Protein AF-A0AAV8XJE8-F1 (afdb_monomer_lite)

Foldseek 3Di:
DDPVVPDDPDAADPVCCVVPVPDDHNNVVVVLLVLLLVLPAFAPPDCSPPPVNLVSVVVVLVVCVVPDDPFKDKDWDKDFDWDWDWDPPPPTDIDTDGRGIDIEMAIDGPDDDPDDDFKAWDSHDDPRDSCSPHIDDGHDHDDD

Radius of gyration: 18.09 Å; chains: 1; bounding box: 42×30×50 Å

InterPro domains:
  IPR045175 Peptidase M28 family [PTHR12147] (21-131)

Structure (mmCIF, N/CA/C/O backbone):
data_AF-A0AAV8XJE8-F1
#
_entry.id   AF-A0AAV8XJE8-F1
#
loop_
_atom_site.group_PDB
_atom_site.id
_atom_site.type_symbol
_atom_site.label_atom_id
_atom_site.label_alt_id
_atom_site.label_comp_id
_atom_site.label_asym_id
_atom_site.label_entity_id
_atom_site.label_seq_id
_atom_site.pdbx_PDB_ins_code
_atom_site.Cartn_x
_atom_site.Cartn_y
_atom_site.Cartn_z
_atom_site.occupancy
_atom_site.B_iso_or_equiv
_atom_site.auth_seq_id
_atom_site.auth_comp_id
_atom_site.auth_asym_id
_atom_site.auth_atom_id
_atom_site.pdbx_PDB_model_num
ATOM 1 N N . MET A 1 1 ? 17.706 21.454 15.032 1.00 44.25 1 MET A N 1
ATOM 2 C CA . MET A 1 1 ? 17.412 20.012 15.179 1.00 44.25 1 MET A CA 1
ATOM 3 C C . MET A 1 1 ? 16.245 19.931 16.126 1.00 44.25 1 MET A C 1
ATOM 5 O O . MET A 1 1 ? 16.400 20.161 17.323 1.00 44.25 1 MET A O 1
ATOM 9 N N . ASP A 1 2 ? 15.072 19.831 15.523 1.00 50.31 2 ASP A N 1
ATOM 10 C CA . ASP A 1 2 ? 13.855 20.443 16.032 1.00 50.31 2 ASP A CA 1
ATOM 11 C C . ASP A 1 2 ? 13.144 19.536 17.033 1.00 50.31 2 ASP A C 1
ATOM 13 O O . ASP A 1 2 ? 13.155 18.312 16.925 1.00 50.31 2 ASP A O 1
ATOM 17 N N . PHE A 1 3 ? 12.508 20.162 18.024 1.00 50.97 3 PHE A N 1
ATOM 18 C CA . PHE A 1 3 ? 11.799 19.534 19.147 1.00 50.97 3 PHE A CA 1
ATOM 19 C C . PHE A 1 3 ? 10.779 18.444 18.746 1.00 50.97 3 PHE A C 1
ATOM 21 O O . PHE A 1 3 ? 10.413 17.623 19.584 1.00 50.97 3 PHE A O 1
ATOM 28 N N . ILE A 1 4 ? 10.344 18.411 17.482 1.00 56.62 4 ILE A N 1
ATOM 29 C CA . ILE A 1 4 ? 9.357 17.466 16.944 1.00 56.62 4 ILE A CA 1
ATOM 30 C C . ILE A 1 4 ? 9.936 16.052 16.755 1.00 56.62 4 ILE A C 1
ATOM 32 O O . ILE A 1 4 ? 9.219 15.076 16.960 1.00 56.62 4 ILE A O 1
ATOM 36 N N . GLU A 1 5 ? 11.234 15.896 16.460 1.00 53.44 5 GLU A N 1
ATOM 37 C CA . GLU A 1 5 ? 11.831 14.566 16.216 1.00 53.44 5 GLU A CA 1
ATOM 38 C C . GLU A 1 5 ? 11.875 13.665 17.466 1.00 53.44 5 GLU A C 1
ATOM 40 O O . GLU A 1 5 ? 12.069 12.456 17.352 1.00 53.44 5 GLU A O 1
ATOM 45 N N . LYS A 1 6 ? 11.685 14.218 18.672 1.00 56.44 6 LYS A N 1
ATOM 46 C CA . LYS A 1 6 ? 11.867 13.481 19.936 1.00 56.44 6 LYS A CA 1
ATOM 47 C C . LYS A 1 6 ? 10.588 12.918 20.563 1.00 56.44 6 LYS A C 1
ATOM 49 O O . LYS A 1 6 ? 10.678 12.311 21.627 1.00 56.44 6 LYS A O 1
ATOM 54 N N . GLN A 1 7 ? 9.417 13.079 19.944 1.00 70.31 7 GLN A N 1
ATOM 55 C CA . GLN A 1 7 ? 8.158 12.527 20.466 1.00 70.31 7 GLN A CA 1
ATOM 56 C C . GLN A 1 7 ? 7.416 11.709 19.409 1.00 70.31 7 GLN A C 1
ATOM 58 O O . GLN A 1 7 ? 6.347 12.084 18.932 1.00 70.31 7 GLN A O 1
ATOM 63 N N . LEU A 1 8 ? 7.981 10.554 19.056 1.00 72.75 8 LEU A N 1
ATOM 64 C CA . LEU A 1 8 ? 7.220 9.543 18.331 1.00 72.75 8 LEU A CA 1
ATOM 65 C C . LEU A 1 8 ? 6.191 8.893 19.272 1.00 72.75 8 LEU A C 1
ATOM 67 O O . LEU A 1 8 ? 6.493 8.669 20.449 1.00 72.75 8 LEU A O 1
ATOM 71 N N . PRO A 1 9 ? 4.987 8.559 18.777 1.00 76.44 9 PRO A N 1
ATOM 72 C CA . PRO A 1 9 ? 4.042 7.748 19.529 1.00 76.44 9 PRO A CA 1
ATOM 73 C C . PRO A 1 9 ? 4.683 6.425 19.964 1.00 76.44 9 PRO A C 1
ATOM 75 O O . PRO A 1 9 ? 5.512 5.861 19.248 1.00 76.44 9 PRO A O 1
ATOM 78 N N . ALA A 1 10 ? 4.268 5.900 21.118 1.00 84.94 10 ALA A N 1
ATOM 79 C CA . ALA A 1 10 ? 4.673 4.564 21.542 1.00 84.94 10 ALA A CA 1
ATOM 80 C C . ALA A 1 10 ? 4.285 3.526 20.473 1.00 84.94 10 ALA A C 1
ATOM 82 O O . ALA A 1 10 ? 3.136 3.487 20.026 1.00 84.94 10 ALA A O 1
ATOM 83 N N . GLY A 1 11 ? 5.249 2.702 20.060 1.00 85.81 11 GLY A N 1
ATOM 84 C CA . GLY A 1 11 ? 5.022 1.622 19.106 1.00 85.81 11 GLY A CA 1
ATOM 85 C C . 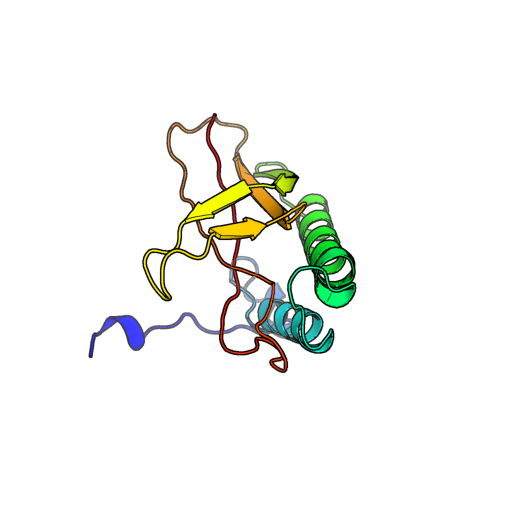GLY A 1 11 ? 4.500 0.377 19.811 1.00 85.81 11 GLY A C 1
ATOM 86 O O . GLY A 1 11 ? 5.298 -0.401 20.327 1.00 85.81 11 GLY A O 1
ATOM 87 N N . PHE A 1 12 ? 3.180 0.197 19.829 1.00 90.25 12 PHE A N 1
ATOM 88 C CA . PHE A 1 12 ? 2.539 -0.973 20.435 1.00 90.25 12 PHE A CA 1
ATOM 89 C C . PHE A 1 12 ? 2.684 -2.230 19.571 1.00 90.25 12 PHE A C 1
ATOM 91 O O . PHE A 1 12 ? 2.737 -2.157 18.334 1.00 90.25 12 PHE A O 1
ATOM 98 N N . LYS A 1 13 ? 2.714 -3.385 20.235 1.00 93.25 13 LYS A N 1
ATOM 99 C CA . LYS A 1 13 ? 2.717 -4.718 19.620 1.00 93.25 13 LYS A CA 1
ATOM 100 C C . LYS A 1 13 ? 1.311 -5.298 19.482 1.00 93.25 13 LYS A C 1
ATOM 102 O O . LYS A 1 13 ? 0.371 -4.824 20.115 1.00 93.25 13 LYS A O 1
ATOM 107 N N . LEU A 1 14 ? 1.171 -6.355 18.682 1.00 91.25 14 LEU A N 1
ATOM 108 C CA . LEU A 1 14 ? -0.105 -7.058 18.483 1.00 91.25 14 LEU A CA 1
ATOM 109 C C . LEU A 1 14 ? -0.665 -7.625 19.796 1.00 91.25 14 LEU A C 1
ATOM 111 O O . LEU A 1 14 ? -1.865 -7.556 20.035 1.00 91.25 14 LEU A O 1
ATOM 115 N N . GLU A 1 15 ? 0.202 -8.121 20.681 1.00 95.12 15 GLU A N 1
ATOM 116 C CA . GLU A 1 15 ? -0.190 -8.628 22.006 1.00 95.12 15 GLU A CA 1
ATOM 117 C C . GLU A 1 15 ? -0.824 -7.555 22.913 1.00 95.12 15 GLU A C 1
ATOM 119 O O . GLU A 1 15 ? -1.525 -7.878 23.870 1.00 95.12 15 GLU A O 1
ATOM 124 N N . GLU A 1 16 ? -0.607 -6.275 22.606 1.00 92.31 16 GLU A N 1
ATOM 125 C CA . GLU A 1 16 ? -1.106 -5.139 23.380 1.00 92.31 16 GLU A CA 1
ATOM 126 C C . GLU A 1 16 ? -2.400 -4.543 22.802 1.00 92.31 16 GLU A C 1
ATOM 128 O O . GLU A 1 16 ? -2.971 -3.628 23.396 1.00 92.31 16 GLU A O 1
ATOM 133 N N . GLU A 1 17 ? -2.897 -5.060 21.674 1.00 89.81 17 GLU A N 1
ATOM 134 C CA . GLU A 1 17 ? -4.062 -4.515 20.967 1.00 89.81 17 GLU A CA 1
ATOM 135 C C . GLU A 1 17 ? -5.320 -4.514 21.843 1.00 89.81 17 GLU A C 1
ATOM 137 O O . GLU A 1 17 ? -6.014 -3.505 21.930 1.00 89.81 17 GLU A O 1
ATOM 142 N N . THR A 1 18 ? -5.576 -5.590 22.592 1.00 92.19 18 THR A N 1
ATOM 143 C CA . THR A 1 18 ? -6.739 -5.661 23.497 1.00 92.19 18 THR A CA 1
ATOM 144 C C . THR A 1 18 ? -6.648 -4.673 24.656 1.00 92.19 18 THR A C 1
ATOM 146 O O . THR A 1 18 ? -7.668 -4.276 25.215 1.00 92.19 18 THR A O 1
ATOM 149 N N . LYS A 1 19 ? -5.429 -4.282 25.042 1.00 93.06 19 LYS A N 1
ATOM 150 C CA . LYS A 1 19 ? -5.181 -3.301 26.103 1.00 93.06 19 LYS A CA 1
ATOM 151 C C . LYS A 1 19 ? -5.318 -1.866 25.585 1.00 93.06 19 LYS A C 1
ATOM 153 O O . LYS A 1 19 ? -5.649 -0.972 26.363 1.00 93.06 19 LYS A O 1
ATOM 158 N N . TYR A 1 20 ? -5.083 -1.651 24.291 1.00 87.75 20 TYR A N 1
ATOM 159 C CA . TYR A 1 20 ? -5.094 -0.344 23.638 1.00 87.75 20 TYR A CA 1
ATOM 160 C C . TYR A 1 20 ? -5.842 -0.383 22.286 1.00 87.75 20 TYR A C 1
ATOM 162 O O . TYR A 1 20 ? -5.228 -0.131 21.248 1.00 87.75 20 TYR A O 1
ATOM 170 N N . PRO A 1 21 ? -7.163 -0.651 22.281 1.00 82.38 21 PRO A N 1
ATOM 171 C CA . PRO A 1 21 ? -7.919 -0.962 21.059 1.00 82.38 21 PRO A CA 1
ATOM 172 C C . PRO A 1 21 ? -7.984 0.185 20.038 1.00 82.38 21 PRO A C 1
ATOM 174 O O . PRO A 1 21 ? -8.106 -0.066 18.844 1.00 82.38 21 PRO A O 1
ATOM 177 N N . ASP A 1 22 ? -7.847 1.436 20.487 1.00 84.88 22 ASP A N 1
ATOM 178 C CA . ASP A 1 22 ? -7.915 2.632 19.630 1.00 84.88 22 ASP A CA 1
ATOM 179 C C . ASP A 1 22 ? -6.529 3.205 19.281 1.00 84.88 22 ASP A C 1
ATOM 181 O O . ASP A 1 22 ? -6.398 4.362 18.870 1.00 84.88 22 ASP A O 1
ATOM 185 N N . ARG A 1 23 ? -5.454 2.442 19.511 1.00 86.69 23 ARG A N 1
ATOM 186 C CA . ARG A 1 23 ? -4.078 2.896 19.272 1.00 86.69 23 ARG A CA 1
ATOM 187 C C . ARG A 1 23 ? -3.476 2.220 18.050 1.00 86.69 23 ARG A C 1
ATOM 189 O O . ARG A 1 23 ? -3.770 1.080 17.715 1.00 86.69 23 ARG A O 1
ATOM 196 N N . PHE A 1 24 ? -2.580 2.950 17.393 1.00 85.44 24 PHE A N 1
ATOM 197 C CA . PHE A 1 24 ? -1.791 2.421 16.289 1.00 85.44 24 PHE A CA 1
ATOM 198 C C . PHE A 1 24 ? -0.888 1.270 16.757 1.00 85.44 24 PHE A C 1
ATOM 200 O O . PHE A 1 24 ? -0.110 1.433 17.699 1.00 85.44 24 PHE A O 1
ATOM 207 N N . ILE A 1 25 ? -0.958 0.136 16.057 1.00 89.44 25 ILE A N 1
ATOM 208 C CA . ILE A 1 25 ? -0.130 -1.046 16.314 1.00 89.44 25 ILE A CA 1
ATOM 209 C C . ILE A 1 25 ? 1.059 -1.055 15.346 1.00 89.44 25 ILE A C 1
ATOM 211 O O . ILE A 1 25 ? 0.927 -1.404 14.169 1.00 89.44 25 ILE A O 1
ATOM 215 N N . ALA A 1 26 ? 2.238 -0.685 15.847 1.00 89.25 26 ALA A N 1
ATOM 216 C CA . ALA A 1 26 ? 3.454 -0.548 15.045 1.00 89.25 26 ALA A CA 1
ATOM 217 C C . ALA A 1 26 ? 3.937 -1.883 14.464 1.00 89.25 26 ALA A C 1
ATOM 219 O O . ALA A 1 26 ? 4.432 -1.923 13.338 1.00 89.25 26 ALA A O 1
ATOM 220 N N . GLU A 1 27 ? 3.749 -2.985 15.194 1.00 88.62 27 GLU A N 1
ATOM 221 C CA . GLU A 1 27 ? 4.109 -4.324 14.716 1.00 88.62 27 GLU A CA 1
ATOM 222 C C . GLU A 1 27 ? 3.335 -4.719 13.448 1.00 88.62 27 GLU A C 1
ATOM 224 O O . GLU A 1 27 ? 3.915 -5.295 12.527 1.00 88.62 27 GLU A O 1
ATOM 229 N N . ARG A 1 28 ? 2.050 -4.350 13.344 1.00 90.06 28 ARG A N 1
ATOM 230 C CA . ARG A 1 28 ? 1.232 -4.625 12.153 1.00 90.06 28 ARG A CA 1
ATOM 231 C C . ARG A 1 28 ? 1.790 -3.902 10.929 1.00 90.06 28 ARG A C 1
ATOM 233 O O . ARG A 1 28 ? 2.042 -4.532 9.904 1.00 90.06 28 ARG A O 1
ATOM 240 N N . ALA A 1 29 ? 2.060 -2.603 11.065 1.00 89.25 29 ALA A N 1
ATOM 241 C CA . ALA A 1 29 ? 2.659 -1.802 10.000 1.00 89.25 29 ALA A CA 1
ATOM 242 C C . ALA A 1 29 ? 4.048 -2.326 9.595 1.00 89.25 29 ALA A C 1
ATOM 244 O O . ALA A 1 29 ? 4.356 -2.433 8.407 1.00 89.25 29 ALA A O 1
ATOM 245 N N . TYR A 1 30 ? 4.869 -2.718 10.573 1.00 88.88 30 TYR A N 1
ATOM 246 C CA . TYR A 1 30 ? 6.172 -3.325 10.318 1.00 88.88 30 TYR A CA 1
ATOM 247 C C . TYR A 1 30 ? 6.060 -4.648 9.550 1.00 88.88 30 TYR A C 1
ATOM 249 O O . TYR A 1 30 ? 6.830 -4.879 8.620 1.00 88.88 30 TYR A O 1
ATOM 257 N N . ASN A 1 31 ? 5.095 -5.506 9.892 1.00 90.00 31 ASN A N 1
ATOM 258 C CA . ASN A 1 31 ? 4.883 -6.779 9.205 1.00 90.00 31 ASN A CA 1
ATOM 259 C C . ASN A 1 31 ? 4.457 -6.584 7.743 1.00 90.00 31 ASN A C 1
ATOM 261 O O . ASN A 1 31 ? 4.977 -7.279 6.869 1.00 90.00 31 ASN A O 1
ATOM 265 N N . ILE A 1 32 ? 3.600 -5.600 7.453 1.00 90.50 32 ILE A N 1
ATOM 266 C CA . ILE A 1 32 ? 3.229 -5.235 6.075 1.00 90.50 32 ILE A CA 1
ATOM 267 C C . ILE A 1 32 ? 4.468 -4.767 5.299 1.00 90.50 32 ILE A C 1
ATOM 269 O O . ILE A 1 32 ? 4.759 -5.287 4.220 1.00 90.50 32 ILE A O 1
ATOM 273 N N . LEU A 1 33 ? 5.265 -3.858 5.875 1.00 89.75 33 LEU A N 1
ATOM 274 C CA . LEU A 1 33 ? 6.515 -3.387 5.268 1.00 89.75 33 LEU A CA 1
ATOM 275 C C . LEU A 1 33 ? 7.510 -4.536 5.034 1.00 89.75 33 LEU A C 1
ATOM 277 O O . LEU A 1 33 ? 8.165 -4.618 3.990 1.00 89.75 33 LEU A O 1
ATOM 281 N N . LYS A 1 34 ? 7.630 -5.451 5.996 1.00 90.06 34 LYS A N 1
ATOM 282 C CA . LYS A 1 34 ? 8.476 -6.640 5.884 1.00 90.06 34 LYS A CA 1
ATOM 283 C C . LYS A 1 34 ? 8.016 -7.536 4.736 1.00 90.06 34 LYS A C 1
ATOM 285 O O . LYS A 1 34 ? 8.863 -8.000 3.978 1.00 90.06 34 LYS A O 1
ATOM 290 N N . ASN A 1 35 ? 6.711 -7.748 4.572 1.00 91.88 35 ASN A N 1
ATOM 291 C CA . ASN A 1 35 ? 6.162 -8.547 3.477 1.00 91.88 35 ASN A CA 1
ATOM 292 C C . ASN A 1 35 ? 6.395 -7.880 2.117 1.00 91.88 35 ASN A C 1
ATOM 294 O O . ASN A 1 35 ? 6.891 -8.536 1.204 1.00 91.88 35 ASN A O 1
ATOM 298 N N . LEU A 1 36 ? 6.145 -6.572 2.009 1.00 90.62 36 LEU A N 1
ATOM 299 C CA . LEU A 1 36 ? 6.392 -5.810 0.784 1.00 90.62 36 LEU A CA 1
ATOM 300 C C . LEU A 1 36 ? 7.874 -5.852 0.385 1.00 90.62 36 LEU A C 1
ATOM 302 O O . LEU A 1 36 ? 8.215 -6.144 -0.757 1.00 90.62 36 LEU A O 1
ATOM 306 N N . THR A 1 37 ? 8.783 -5.627 1.336 1.00 89.06 37 THR A N 1
ATOM 307 C CA . THR A 1 37 ? 10.231 -5.631 1.061 1.00 89.06 37 THR A CA 1
ATOM 308 C C . THR A 1 37 ? 10.798 -7.029 0.813 1.00 89.06 37 THR A C 1
ATOM 310 O O . THR A 1 37 ? 11.835 -7.153 0.160 1.00 89.06 37 THR A O 1
ATOM 313 N N . LYS A 1 38 ? 10.126 -8.089 1.283 1.00 93.38 38 LYS A N 1
ATOM 314 C CA . LYS A 1 38 ? 10.483 -9.488 0.997 1.00 93.38 38 LYS A CA 1
ATOM 315 C C . LYS A 1 38 ? 10.258 -9.868 -0.472 1.00 93.38 38 LYS A C 1
ATOM 317 O O . LYS A 1 38 ? 10.894 -10.811 -0.930 1.00 93.38 38 LYS A O 1
ATOM 322 N N . ILE A 1 39 ? 9.430 -9.123 -1.211 1.00 93.88 39 ILE A N 1
ATOM 323 C CA . ILE A 1 39 ? 9.250 -9.299 -2.664 1.00 93.88 39 ILE A CA 1
ATOM 324 C C . ILE A 1 39 ? 10.583 -9.118 -3.421 1.00 93.88 39 ILE A C 1
ATOM 326 O O . ILE A 1 39 ? 10.780 -9.727 -4.470 1.00 93.88 39 ILE A O 1
ATOM 330 N N . GLY A 1 40 ? 11.520 -8.335 -2.872 1.00 89.75 40 GLY A N 1
ATOM 331 C CA . GLY A 1 40 ? 12.773 -7.966 -3.535 1.00 89.75 40 GLY A CA 1
ATOM 332 C C . GLY A 1 40 ? 12.654 -6.634 -4.281 1.00 89.75 40 GLY A C 1
ATOM 333 O O . GLY A 1 40 ? 11.751 -5.851 -3.966 1.00 89.75 40 GLY A O 1
ATOM 334 N N . PRO A 1 41 ? 13.570 -6.336 -5.221 1.00 91.56 41 PRO A N 1
ATOM 335 C CA . PRO A 1 41 ? 13.463 -5.162 -6.081 1.00 91.56 41 PRO A CA 1
ATOM 336 C C . PRO A 1 41 ? 12.130 -5.144 -6.844 1.00 91.56 41 PRO A C 1
ATOM 338 O O . PRO A 1 41 ? 11.731 -6.141 -7.442 1.00 91.56 41 PRO A O 1
ATOM 341 N N . ARG A 1 42 ? 11.443 -4.002 -6.798 1.00 92.06 42 ARG A N 1
ATOM 342 C CA . ARG A 1 42 ? 10.148 -3.718 -7.429 1.00 92.06 42 ARG A CA 1
ATOM 343 C C . ARG A 1 42 ? 10.320 -2.577 -8.425 1.00 92.06 42 ARG A C 1
ATOM 345 O O . ARG A 1 42 ? 9.680 -1.540 -8.310 1.00 92.06 42 ARG A O 1
ATOM 352 N N . THR A 1 43 ? 11.242 -2.726 -9.367 1.00 89.56 43 THR A N 1
ATOM 353 C CA . THR A 1 43 ? 11.427 -1.724 -10.423 1.00 89.56 43 THR A CA 1
ATOM 354 C C . THR A 1 43 ? 10.165 -1.631 -11.275 1.00 89.56 43 THR A C 1
ATOM 356 O O . THR A 1 43 ? 9.532 -2.657 -11.539 1.00 89.56 43 THR A O 1
ATOM 359 N N . ALA A 1 44 ? 9.782 -0.422 -11.686 1.00 88.31 44 ALA A N 1
ATOM 360 C CA . ALA A 1 44 ? 8.626 -0.211 -12.554 1.00 88.31 44 ALA A CA 1
ATOM 361 C C . ALA A 1 44 ? 8.677 -1.135 -13.789 1.00 88.31 44 ALA A C 1
ATOM 363 O O . ALA A 1 44 ? 9.743 -1.345 -14.373 1.00 88.31 44 ALA A O 1
ATOM 364 N N . GLY A 1 45 ? 7.540 -1.736 -14.144 1.00 88.12 45 GLY A N 1
ATOM 365 C CA . GLY A 1 45 ? 7.423 -2.725 -15.221 1.00 88.12 45 GLY A CA 1
ATOM 366 C C . GLY A 1 45 ? 7.821 -4.161 -14.846 1.00 88.12 45 GLY A C 1
ATOM 367 O O . GLY A 1 45 ? 7.595 -5.081 -15.630 1.00 88.12 45 GLY A O 1
ATOM 368 N N . SER A 1 46 ? 8.388 -4.399 -13.659 1.00 92.06 46 SER A N 1
ATOM 369 C CA . SER A 1 46 ? 8.680 -5.760 -13.183 1.00 92.06 46 SER A CA 1
ATOM 370 C C . SER A 1 46 ? 7.426 -6.469 -12.665 1.00 92.06 46 SER A C 1
ATOM 372 O O . SER A 1 46 ? 6.523 -5.843 -12.114 1.00 92.06 46 SER A O 1
ATOM 374 N N . TYR A 1 47 ? 7.401 -7.803 -12.733 1.00 95.31 47 TYR A N 1
ATOM 375 C CA . TYR A 1 47 ? 6.325 -8.609 -12.135 1.00 95.31 47 TYR A CA 1
ATOM 376 C C . TYR A 1 47 ? 6.182 -8.368 -10.619 1.00 95.31 47 TYR A C 1
ATOM 378 O O . TYR A 1 47 ? 5.080 -8.349 -10.069 1.00 95.31 47 TYR A O 1
ATOM 386 N N . GLN A 1 48 ? 7.309 -8.142 -9.940 1.00 95.19 48 GLN A N 1
ATOM 387 C CA . GLN A 1 48 ? 7.374 -7.789 -8.527 1.00 95.19 48 GLN A CA 1
ATOM 388 C C . GLN A 1 48 ? 6.607 -6.499 -8.223 1.00 95.19 48 GLN A C 1
ATOM 390 O O . GLN A 1 48 ? 5.915 -6.441 -7.208 1.00 95.19 48 GLN A O 1
ATOM 395 N N . ASN A 1 49 ? 6.720 -5.489 -9.089 1.00 93.25 49 ASN A N 1
ATOM 396 C CA . ASN A 1 49 ? 6.026 -4.217 -8.930 1.00 93.25 49 ASN A CA 1
ATOM 397 C C . ASN A 1 49 ? 4.565 -4.298 -9.388 1.00 93.25 49 ASN A C 1
ATOM 399 O O . ASN A 1 49 ? 3.663 -4.081 -8.586 1.00 93.25 49 ASN A O 1
ATOM 403 N N . GLU A 1 50 ? 4.338 -4.666 -10.650 1.00 93.44 50 GLU A N 1
ATOM 404 C CA . GLU A 1 50 ? 3.024 -4.566 -11.303 1.00 93.44 50 GLU A CA 1
ATOM 405 C C . GLU A 1 50 ? 2.023 -5.622 -10.813 1.00 93.44 50 GLU A C 1
ATOM 407 O O . GLU A 1 50 ? 0.815 -5.459 -10.937 1.00 93.44 50 GLU A O 1
ATOM 412 N N . VAL A 1 51 ? 2.493 -6.738 -10.252 1.00 95.75 51 VAL A N 1
ATOM 413 C CA . VAL A 1 51 ? 1.595 -7.821 -9.825 1.00 95.75 51 VAL A CA 1
ATOM 414 C C . VAL A 1 51 ? 1.706 -8.067 -8.334 1.00 95.75 51 VAL A C 1
ATOM 416 O O . VAL A 1 51 ? 0.721 -7.931 -7.612 1.00 95.75 51 VAL A O 1
ATOM 419 N N . LEU A 1 52 ? 2.893 -8.429 -7.845 1.00 97.00 52 LEU A N 1
ATOM 420 C CA . LEU A 1 52 ? 3.026 -8.879 -6.457 1.00 97.00 52 LEU A CA 1
ATOM 421 C C . LEU A 1 52 ? 2.792 -7.747 -5.452 1.00 97.00 52 LEU A C 1
ATOM 423 O O . LEU A 1 52 ? 2.075 -7.945 -4.472 1.00 97.00 52 LEU A O 1
ATOM 427 N N . ALA A 1 53 ? 3.373 -6.571 -5.686 1.00 95.44 53 ALA A N 1
ATOM 428 C CA . ALA A 1 53 ? 3.223 -5.437 -4.782 1.00 95.44 53 ALA A CA 1
ATOM 429 C C . ALA A 1 53 ? 1.806 -4.856 -4.818 1.00 95.44 53 ALA A C 1
ATOM 431 O O . ALA A 1 53 ? 1.219 -4.631 -3.760 1.00 95.44 53 ALA A O 1
ATOM 432 N N . VAL A 1 54 ? 1.235 -4.679 -6.016 1.00 95.69 54 VAL A N 1
ATOM 433 C CA . VAL A 1 54 ? -0.144 -4.194 -6.185 1.00 95.69 54 VAL A CA 1
ATOM 434 C C . VAL A 1 54 ? -1.143 -5.138 -5.515 1.00 95.69 54 VAL A C 1
ATOM 436 O O . VAL A 1 54 ? -1.996 -4.667 -4.766 1.00 95.69 54 VAL A O 1
ATOM 439 N N . ASN A 1 55 ? -1.011 -6.456 -5.707 1.00 97.25 55 ASN A N 1
ATOM 440 C CA . ASN A 1 55 ? -1.896 -7.429 -5.061 1.00 97.25 55 ASN A CA 1
ATOM 441 C C . ASN A 1 55 ? -1.739 -7.425 -3.539 1.00 97.25 55 ASN A C 1
ATOM 443 O O . ASN A 1 55 ? -2.742 -7.396 -2.840 1.00 97.25 55 ASN A O 1
ATOM 447 N N . LEU A 1 56 ? -0.509 -7.367 -3.012 1.00 95.88 56 LEU A N 1
ATOM 448 C CA . LEU A 1 56 ? -0.288 -7.286 -1.564 1.00 95.88 56 LEU A CA 1
ATOM 449 C C . LEU A 1 56 ? -0.990 -6.066 -0.954 1.00 95.88 56 LEU A C 1
ATOM 451 O O . LEU A 1 56 ? -1.640 -6.186 0.082 1.00 95.88 56 LEU A O 1
ATOM 455 N N . LEU A 1 57 ? -0.863 -4.895 -1.588 1.00 95.75 57 LEU A N 1
ATOM 456 C CA . LEU A 1 57 ? -1.519 -3.672 -1.123 1.00 95.75 57 LEU A CA 1
ATOM 457 C C . LEU A 1 57 ? -3.041 -3.784 -1.228 1.00 95.75 57 LEU A C 1
ATOM 459 O O . LEU A 1 57 ? -3.741 -3.461 -0.270 1.00 95.75 57 LEU A O 1
ATOM 463 N N . LYS A 1 58 ? -3.545 -4.264 -2.368 1.00 96.38 58 LYS A N 1
ATOM 464 C CA . LYS A 1 58 ? -4.973 -4.486 -2.598 1.00 96.38 58 LYS A CA 1
ATOM 465 C C . LYS A 1 58 ? -5.570 -5.404 -1.533 1.00 96.38 58 LYS A C 1
ATOM 467 O O . LYS A 1 58 ? -6.552 -5.018 -0.910 1.00 96.38 58 LYS A O 1
ATOM 472 N N . ASP A 1 59 ? -4.957 -6.557 -1.286 1.00 96.56 59 ASP A N 1
ATOM 473 C CA . ASP A 1 59 ? -5.447 -7.551 -0.328 1.00 96.56 59 ASP A CA 1
ATOM 474 C C . ASP A 1 59 ? -5.482 -6.981 1.101 1.00 96.56 59 ASP A C 1
ATOM 476 O O . ASP A 1 59 ? -6.457 -7.173 1.833 1.00 96.56 59 ASP A O 1
ATOM 480 N N . GLU A 1 60 ? -4.452 -6.224 1.499 1.00 94.88 60 GLU A N 1
ATOM 481 C CA . GLU A 1 60 ? -4.411 -5.566 2.810 1.00 94.88 60 GLU A CA 1
ATOM 482 C C . GLU A 1 60 ? -5.521 -4.510 2.944 1.00 94.88 60 GLU A C 1
ATOM 484 O O . GLU A 1 60 ? -6.215 -4.454 3.961 1.00 94.88 60 GLU A O 1
ATOM 489 N N . ILE A 1 61 ? -5.743 -3.700 1.904 1.00 95.56 61 ILE A N 1
ATOM 490 C CA . ILE A 1 61 ? -6.787 -2.665 1.894 1.00 95.56 61 ILE A CA 1
ATOM 491 C C . ILE A 1 61 ? -8.184 -3.293 1.878 1.00 95.56 61 ILE A C 1
ATOM 493 O O . ILE A 1 61 ? -9.061 -2.846 2.615 1.00 95.56 61 ILE A O 1
ATOM 497 N N . GLU A 1 62 ? -8.409 -4.348 1.098 1.00 96.69 62 GLU A N 1
ATOM 498 C CA . GLU A 1 62 ? -9.677 -5.084 1.083 1.00 96.69 62 GLU A CA 1
ATOM 499 C C . GLU A 1 62 ? -9.974 -5.713 2.450 1.00 96.69 62 GLU A C 1
ATOM 501 O O . GLU A 1 62 ? -11.113 -5.664 2.926 1.00 96.69 62 GLU A O 1
ATOM 506 N N . ASN A 1 63 ? -8.952 -6.231 3.137 1.00 95.12 63 ASN A N 1
ATOM 507 C CA . ASN A 1 63 ? -9.096 -6.709 4.507 1.00 95.12 63 ASN A CA 1
ATOM 508 C C . ASN A 1 63 ? -9.445 -5.566 5.479 1.00 95.12 63 ASN A C 1
ATOM 510 O O . ASN A 1 63 ? -10.303 -5.740 6.347 1.00 95.12 63 ASN A O 1
ATOM 514 N N . ILE A 1 64 ? -8.849 -4.380 5.322 1.00 93.62 64 ILE A N 1
ATOM 515 C CA . ILE A 1 64 ? -9.224 -3.187 6.099 1.00 93.62 64 ILE A CA 1
ATOM 516 C C . ILE A 1 64 ? -10.689 -2.814 5.839 1.00 93.62 64 ILE A C 1
ATOM 518 O O . ILE A 1 64 ? -11.438 -2.623 6.795 1.00 93.62 64 ILE A O 1
ATOM 522 N N . ILE A 1 65 ? -11.121 -2.766 4.575 1.00 95.25 65 ILE A N 1
ATOM 523 C CA . ILE A 1 65 ? -12.508 -2.458 4.188 1.00 95.25 65 ILE A CA 1
ATOM 524 C C . ILE A 1 65 ? -13.477 -3.452 4.839 1.00 95.25 65 ILE A C 1
ATOM 526 O O . ILE A 1 65 ? -14.481 -3.046 5.423 1.00 95.25 65 ILE A O 1
ATOM 530 N N . LYS A 1 66 ? -13.159 -4.751 4.793 1.00 96.12 66 LYS A N 1
ATOM 531 C CA . LYS A 1 66 ? -13.996 -5.821 5.354 1.00 96.12 66 LYS A CA 1
ATOM 532 C C . LYS A 1 66 ? -14.198 -5.698 6.866 1.00 96.12 66 LYS A C 1
ATOM 534 O O . LYS A 1 66 ? -15.269 -6.040 7.363 1.00 96.12 66 LYS A O 1
ATOM 539 N N . ASN A 1 67 ? -13.178 -5.239 7.589 1.00 92.56 67 ASN A N 1
ATOM 540 C CA . ASN A 1 67 ? -13.196 -5.132 9.050 1.00 92.56 67 ASN A CA 1
ATOM 541 C C . ASN A 1 67 ? -13.495 -3.706 9.551 1.00 92.56 67 ASN A C 1
ATOM 543 O O . ASN A 1 67 ? -13.502 -3.466 10.759 1.00 92.56 67 ASN A O 1
ATOM 547 N N . ALA A 1 68 ? -13.731 -2.750 8.648 1.00 91.06 68 ALA A N 1
ATOM 548 C CA . ALA A 1 68 ? -13.972 -1.360 9.003 1.00 91.06 68 ALA A CA 1
ATOM 549 C C . ALA A 1 68 ? -15.308 -1.170 9.736 1.00 91.06 68 ALA A C 1
ATOM 551 O O . ALA A 1 68 ? -16.317 -1.827 9.466 1.00 91.06 68 ALA A O 1
ATOM 552 N N . ASN A 1 69 ? -15.345 -0.192 10.644 1.00 90.50 69 ASN A N 1
ATOM 553 C CA . ASN A 1 69 ? -16.599 0.248 11.243 1.00 90.50 69 ASN A CA 1
ATOM 554 C C . ASN A 1 69 ? -17.539 0.805 10.156 1.00 90.50 69 ASN A C 1
ATOM 556 O O . ASN A 1 69 ? -17.125 1.620 9.336 1.00 90.50 69 ASN A O 1
ATOM 560 N N . ARG A 1 70 ? -18.829 0.449 10.219 1.00 90.81 70 ARG A N 1
ATOM 561 C CA . ARG A 1 70 ? -19.900 0.881 9.292 1.00 90.81 70 ARG A CA 1
ATOM 562 C C . ARG A 1 70 ? -20.062 2.397 9.097 1.00 90.81 70 ARG A C 1
ATOM 564 O O . ARG A 1 70 ? -20.836 2.819 8.234 1.00 90.81 70 ARG A O 1
ATOM 571 N N . ASN A 1 71 ? -19.450 3.209 9.955 1.00 90.56 71 ASN A N 1
ATOM 572 C CA . ASN A 1 71 ? -19.449 4.667 9.856 1.00 90.56 71 ASN A CA 1
ATOM 573 C C . ASN A 1 71 ? -18.392 5.196 8.873 1.00 90.56 71 ASN A C 1
ATOM 575 O O . ASN A 1 71 ? -18.546 6.314 8.377 1.00 90.56 71 ASN A O 1
ATOM 579 N N . HIS A 1 72 ? -17.353 4.409 8.586 1.00 90.81 72 HIS A N 1
ATOM 580 C CA . HIS A 1 72 ? -16.338 4.735 7.592 1.00 90.81 72 HIS A CA 1
ATOM 581 C C . HIS A 1 72 ? -16.787 4.268 6.210 1.00 90.81 72 HIS A C 1
ATOM 583 O O . HIS A 1 72 ? -17.295 3.160 6.047 1.00 90.81 72 HIS A O 1
ATOM 589 N N . VAL A 1 73 ? -16.588 5.126 5.215 1.00 93.19 73 VAL A N 1
ATOM 590 C CA . VAL A 1 73 ? -16.739 4.779 3.800 1.00 93.19 73 VAL A CA 1
ATOM 591 C C . VAL A 1 73 ? -15.333 4.734 3.230 1.00 93.19 73 VAL A C 1
ATOM 593 O O . VAL A 1 73 ? -14.656 5.762 3.198 1.00 93.19 73 VAL A O 1
ATOM 596 N N . ILE A 1 74 ? -14.877 3.539 2.866 1.00 94.50 74 ILE A N 1
ATOM 597 C CA . ILE A 1 74 ? -13.539 3.312 2.322 1.00 94.50 74 ILE A CA 1
ATOM 598 C C . ILE A 1 74 ? -13.703 2.803 0.894 1.00 94.50 74 ILE A C 1
ATOM 600 O O . ILE A 1 74 ? -14.357 1.787 0.670 1.00 94.50 74 ILE A O 1
ATOM 604 N N . GLU A 1 75 ? -13.122 3.521 -0.058 1.00 94.75 75 GLU A N 1
ATOM 605 C CA . GLU A 1 75 ? -13.134 3.175 -1.479 1.00 94.75 75 GLU A CA 1
ATOM 606 C C . GLU A 1 75 ? -11.702 2.909 -1.940 1.00 94.75 75 GLU A C 1
ATOM 608 O O . GLU A 1 75 ? -10.797 3.684 -1.626 1.00 94.75 75 GLU A O 1
ATOM 613 N N . LEU A 1 76 ? -11.515 1.818 -2.681 1.00 95.56 76 LEU A N 1
ATOM 614 C CA . LEU A 1 76 ? -10.254 1.435 -3.303 1.00 95.56 76 LEU A CA 1
ATOM 615 C C . LEU A 1 76 ? -10.393 1.553 -4.821 1.00 95.56 76 LEU A C 1
ATOM 617 O O . LEU A 1 76 ? -11.331 1.005 -5.397 1.00 95.56 76 LEU A O 1
ATOM 621 N N . ASP A 1 77 ? -9.433 2.220 -5.451 1.00 96.38 77 ASP A N 1
ATOM 622 C CA . ASP A 1 77 ? -9.300 2.316 -6.899 1.00 96.38 77 ASP A CA 1
ATOM 623 C C . ASP A 1 77 ? -7.870 1.952 -7.326 1.00 96.38 77 ASP A C 1
ATOM 625 O O . ASP A 1 77 ? -6.891 2.348 -6.688 1.00 96.38 77 ASP A O 1
ATOM 629 N N . ILE A 1 78 ? -7.750 1.167 -8.398 1.00 95.00 78 ILE A N 1
ATOM 630 C CA . ILE A 1 78 ? -6.466 0.766 -8.983 1.00 95.00 78 ILE A CA 1
ATOM 631 C C . ILE A 1 78 ? -6.374 1.415 -10.356 1.00 95.00 78 ILE A C 1
ATOM 633 O O . ILE A 1 78 ? -6.948 0.934 -11.334 1.00 95.00 78 ILE A O 1
ATOM 637 N N . GLN A 1 79 ? -5.634 2.513 -10.426 1.00 93.06 79 GLN A N 1
ATOM 638 C CA . GLN A 1 79 ? -5.534 3.323 -11.633 1.00 93.06 79 GLN A CA 1
ATOM 639 C C . GLN A 1 79 ? -4.348 2.884 -12.477 1.00 93.06 79 GLN A C 1
ATOM 641 O O . GLN A 1 79 ? -3.319 2.481 -11.943 1.00 93.06 79 GLN A O 1
ATOM 646 N N . LYS A 1 80 ? -4.478 3.016 -13.797 1.00 91.75 80 LYS A N 1
ATOM 647 C CA . LYS A 1 80 ? -3.379 2.874 -14.755 1.00 91.75 80 LYS A CA 1
ATOM 648 C C . LYS A 1 80 ? -3.173 4.199 -15.461 1.00 91.75 80 LYS A C 1
ATOM 650 O O . LYS A 1 80 ? -4.111 4.722 -16.059 1.00 91.75 80 LYS A O 1
ATOM 655 N N . ALA A 1 81 ? -1.966 4.738 -15.364 1.00 88.31 81 ALA A N 1
ATOM 656 C CA . ALA A 1 81 ? -1.610 6.019 -15.946 1.00 88.31 81 ALA A CA 1
ATOM 657 C C . ALA A 1 81 ? -0.420 5.871 -16.897 1.00 88.31 81 ALA A C 1
ATOM 659 O O . ALA A 1 81 ? 0.542 5.154 -16.624 1.00 88.31 81 ALA A O 1
ATOM 660 N N . SER A 1 82 ? -0.491 6.609 -17.998 1.00 88.69 82 SER A N 1
ATOM 661 C CA . SER A 1 82 ? 0.550 6.693 -19.017 1.00 88.69 82 SER A CA 1
ATOM 662 C C . SER A 1 82 ? 0.774 8.159 -19.352 1.00 88.69 82 SER A C 1
ATOM 664 O O . SER A 1 82 ? -0.169 8.951 -19.344 1.00 88.69 82 SER A O 1
ATOM 666 N N .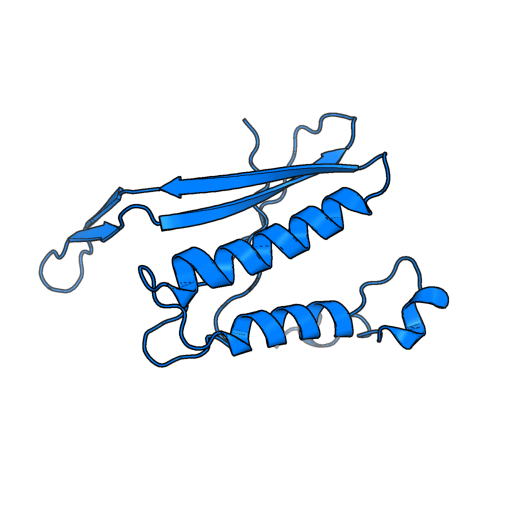 GLY A 1 83 ? 2.008 8.529 -19.657 1.00 87.62 83 GLY A N 1
ATOM 667 C CA . GLY A 1 83 ? 2.345 9.907 -19.962 1.00 87.62 83 GLY A CA 1
ATOM 668 C C . GLY A 1 83 ? 3.816 10.087 -20.278 1.00 87.62 83 GLY A C 1
ATOM 669 O O . GLY A 1 83 ? 4.617 9.155 -20.229 1.00 87.62 83 GLY A O 1
ATOM 670 N N . ALA A 1 84 ? 4.163 11.316 -20.629 1.00 86.25 84 ALA A N 1
ATOM 671 C CA . ALA A 1 84 ? 5.523 11.686 -20.955 1.00 86.25 84 ALA A CA 1
ATOM 672 C C . ALA A 1 84 ? 5.806 13.115 -20.495 1.00 86.25 84 ALA A C 1
ATOM 674 O O . ALA A 1 84 ? 4.914 13.964 -20.520 1.00 86.25 84 ALA A O 1
ATOM 675 N N . PHE A 1 85 ? 7.041 13.380 -20.087 1.00 83.88 85 PHE A N 1
ATOM 676 C CA . PHE A 1 85 ? 7.516 14.724 -19.781 1.00 83.88 85 PHE A CA 1
ATOM 677 C C . PHE A 1 85 ? 8.978 14.880 -20.193 1.00 83.88 85 PHE A C 1
ATOM 679 O O . PHE A 1 85 ? 9.770 13.940 -20.113 1.00 83.88 85 PHE A O 1
ATOM 686 N N . SER A 1 86 ? 9.339 16.077 -20.644 1.00 82.25 86 SER A N 1
ATOM 687 C CA . SER A 1 86 ? 10.714 16.389 -21.020 1.00 82.25 86 SER A CA 1
ATOM 688 C C . SER A 1 86 ? 11.557 16.643 -19.774 1.00 82.25 86 SER A C 1
ATOM 690 O O . SER A 1 86 ? 11.163 17.392 -18.882 1.00 82.25 86 SER A O 1
ATOM 692 N N . LEU A 1 87 ? 12.728 16.023 -19.723 1.00 77.69 87 LEU A N 1
ATOM 693 C CA . LEU A 1 87 ? 13.775 16.308 -18.759 1.00 77.69 87 LEU A CA 1
ATOM 694 C C . LEU A 1 87 ? 14.750 17.289 -19.408 1.00 77.69 87 LEU A C 1
ATOM 696 O O . LEU A 1 87 ? 15.353 16.996 -20.437 1.00 77.69 87 LEU A O 1
ATOM 700 N N . GLU A 1 88 ? 14.916 18.459 -18.797 1.00 74.75 88 GLU A N 1
ATOM 701 C CA . GLU A 1 88 ? 15.844 19.485 -19.294 1.00 74.75 88 GLU A CA 1
ATOM 702 C C . GLU A 1 88 ? 17.325 19.100 -19.093 1.00 74.75 88 GLU A C 1
ATOM 704 O O . GLU A 1 88 ? 18.212 19.735 -19.658 1.00 74.75 88 GLU A O 1
ATOM 709 N N . PHE A 1 89 ? 17.618 18.048 -18.316 1.00 64.69 89 PHE A N 1
ATOM 710 C CA . PHE A 1 89 ? 18.977 17.530 -18.128 1.00 64.69 89 PHE A CA 1
ATOM 711 C C . PHE A 1 89 ? 19.308 16.421 -19.152 1.00 64.69 89 PHE A C 1
ATOM 713 O O . PHE A 1 89 ? 18.419 15.686 -19.573 1.00 64.69 89 PHE A O 1
ATOM 720 N N . LEU A 1 90 ? 20.590 16.294 -19.540 1.00 59.56 90 LEU A N 1
ATOM 721 C CA . LEU A 1 90 ? 21.099 15.379 -20.590 1.00 59.56 90 LEU A CA 1
ATOM 722 C C . LEU A 1 90 ? 20.547 15.645 -22.008 1.00 59.56 90 LEU A C 1
A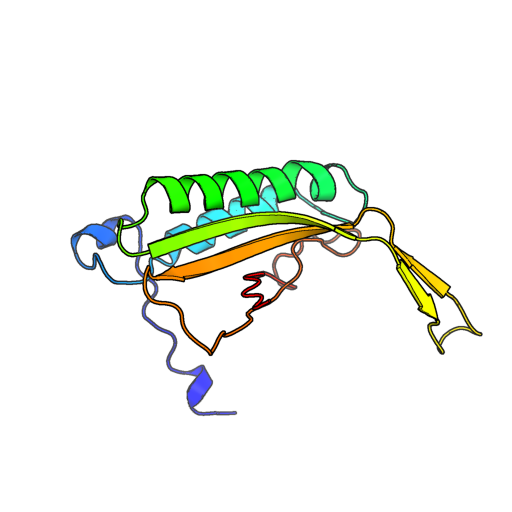TOM 724 O O . LEU A 1 90 ? 20.069 14.730 -22.672 1.00 59.56 90 LEU A O 1
ATOM 728 N N . ASP A 1 91 ? 20.656 16.889 -22.484 1.00 66.12 91 ASP A N 1
ATOM 729 C CA . ASP A 1 91 ? 20.405 17.269 -23.891 1.00 66.12 91 ASP A CA 1
ATOM 730 C C . ASP A 1 91 ? 18.965 17.010 -24.398 1.00 66.12 91 ASP A C 1
ATOM 732 O O . ASP A 1 91 ? 18.729 16.815 -25.587 1.00 66.12 91 ASP A O 1
ATOM 736 N N . GLY A 1 92 ? 17.974 17.028 -23.494 1.00 69.81 92 GLY A N 1
ATOM 737 C CA . GLY A 1 92 ? 16.553 16.966 -23.858 1.00 69.81 92 GLY A CA 1
ATOM 738 C C . GLY A 1 92 ? 15.968 15.554 -23.963 1.00 69.81 92 GLY A C 1
ATOM 739 O O . GLY A 1 92 ? 15.227 15.250 -24.899 1.00 69.81 92 GLY A O 1
ATOM 740 N N . MET A 1 93 ? 16.253 14.676 -22.996 1.00 78.06 93 MET A N 1
ATOM 741 C CA . MET A 1 93 ? 15.580 13.374 -22.913 1.00 78.06 93 MET A CA 1
ATOM 742 C C . MET A 1 93 ? 14.098 13.519 -22.534 1.00 78.06 93 MET A C 1
ATOM 744 O O . MET A 1 93 ? 13.741 14.269 -21.633 1.00 78.06 93 MET A O 1
ATOM 748 N N . THR A 1 94 ? 13.215 12.749 -23.174 1.00 82.38 94 THR A N 1
ATOM 749 C CA . THR A 1 94 ? 11.812 12.612 -22.742 1.00 82.38 94 THR A CA 1
ATOM 750 C C . THR A 1 94 ? 11.675 11.381 -21.860 1.00 82.38 94 THR A C 1
ATOM 752 O O . THR A 1 94 ? 11.978 10.269 -22.291 1.00 82.38 94 THR A O 1
ATOM 755 N N . ASN A 1 95 ? 11.202 11.567 -20.631 1.00 79.94 95 ASN A N 1
ATOM 756 C CA . ASN A 1 95 ? 10.795 10.463 -19.779 1.00 79.94 95 ASN A CA 1
ATOM 757 C C . ASN A 1 95 ? 9.376 10.043 -20.169 1.00 79.94 95 ASN A C 1
ATOM 759 O O . ASN A 1 95 ? 8.468 10.872 -20.164 1.00 79.94 95 ASN A O 1
ATOM 763 N N . VAL A 1 96 ? 9.202 8.772 -20.525 1.00 83.00 96 VAL A N 1
ATOM 764 C CA . VAL A 1 96 ? 7.912 8.175 -20.874 1.00 83.00 96 VAL A CA 1
ATOM 765 C C . VAL A 1 96 ? 7.621 7.076 -19.869 1.00 83.00 96 VAL A C 1
ATOM 767 O O . VAL A 1 96 ? 8.451 6.197 -19.645 1.00 83.00 96 VAL A O 1
ATOM 770 N N . TYR A 1 97 ? 6.424 7.106 -19.302 1.00 84.12 97 TYR A N 1
ATOM 771 C CA . TYR A 1 97 ? 5.898 6.040 -18.468 1.00 84.12 97 TYR A CA 1
ATOM 772 C C . TYR A 1 97 ? 4.612 5.504 -19.088 1.00 84.12 97 TYR A C 1
ATOM 774 O O . TYR A 1 97 ? 3.791 6.254 -19.619 1.00 84.12 97 TYR A O 1
ATOM 782 N N . GLN A 1 98 ? 4.446 4.189 -19.036 1.00 85.12 98 GLN A N 1
ATOM 783 C CA . GLN A 1 98 ? 3.315 3.507 -19.641 1.00 85.12 98 GLN A CA 1
ATOM 784 C C . GLN A 1 98 ? 2.735 2.498 -18.658 1.00 85.12 98 GLN A C 1
ATOM 786 O O . GLN A 1 98 ? 3.473 1.717 -18.064 1.00 85.12 98 GLN A O 1
ATOM 791 N N . ASP A 1 99 ? 1.411 2.533 -18.522 1.00 87.94 99 ASP A N 1
ATOM 792 C CA . ASP A 1 99 ? 0.603 1.607 -17.731 1.00 87.94 99 ASP A CA 1
ATOM 793 C C . ASP A 1 99 ? 1.033 1.499 -16.258 1.00 87.94 99 ASP A C 1
ATOM 795 O O . ASP A 1 99 ? 0.792 0.481 -15.611 1.00 87.94 99 ASP A O 1
ATOM 799 N N . VAL A 1 100 ? 1.613 2.574 -15.709 1.00 87.75 100 VAL A N 1
ATOM 800 C CA . VAL A 1 100 ? 2.018 2.647 -14.301 1.00 87.75 100 VAL A CA 1
ATOM 801 C C . VAL A 1 100 ? 0.786 2.551 -13.415 1.00 87.75 100 VAL A C 1
ATOM 803 O O . VAL A 1 100 ? -0.187 3.292 -13.598 1.00 87.75 100 VAL A O 1
ATOM 806 N N . GLN A 1 101 ? 0.837 1.648 -12.438 1.00 92.00 101 GLN A N 1
ATOM 807 C CA . GLN A 1 101 ? -0.277 1.400 -11.535 1.00 92.00 101 GLN A CA 1
ATOM 808 C C . GLN A 1 101 ? -0.213 2.256 -10.271 1.00 92.00 101 GLN A C 1
ATOM 810 O O . GLN A 1 101 ? 0.788 2.262 -9.560 1.00 92.00 101 GLN A O 1
ATOM 815 N N . ASN A 1 102 ? -1.322 2.920 -9.944 1.00 91.50 102 ASN A N 1
ATOM 816 C CA . ASN A 1 102 ? -1.506 3.611 -8.672 1.00 91.50 102 ASN A CA 1
ATOM 817 C C . ASN A 1 102 ? -2.558 2.884 -7.832 1.00 91.50 102 ASN A C 1
ATOM 819 O O . ASN A 1 102 ? -3.621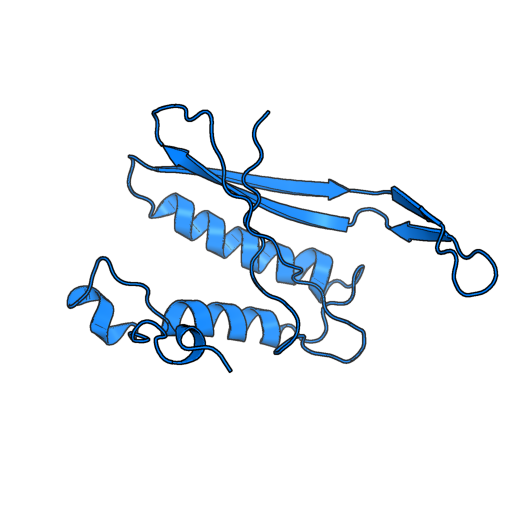 2.526 -8.337 1.00 91.50 102 ASN A O 1
ATOM 823 N N . VAL A 1 103 ? -2.276 2.711 -6.540 1.00 94.38 103 VAL A N 1
ATOM 824 C CA . VAL A 1 103 ? -3.238 2.207 -5.552 1.00 94.38 103 VAL A CA 1
ATOM 825 C C . VAL A 1 103 ? -3.786 3.400 -4.774 1.00 94.38 103 VAL A C 1
ATOM 827 O O . VAL A 1 103 ? -3.050 4.074 -4.053 1.00 94.38 103 VAL A O 1
ATOM 830 N N . VAL A 1 104 ? -5.073 3.685 -4.954 1.00 94.44 104 VAL A N 1
ATOM 831 C CA . VAL A 1 104 ? -5.754 4.880 -4.444 1.00 94.44 104 VAL A CA 1
ATOM 832 C C . VAL A 1 104 ? -6.796 4.459 -3.416 1.00 94.44 104 VAL A C 1
ATOM 834 O O . VAL A 1 104 ? -7.673 3.655 -3.712 1.00 94.44 104 VAL A O 1
ATOM 837 N N . VAL A 1 105 ? -6.715 5.017 -2.203 1.00 94.44 105 VAL A N 1
ATOM 838 C CA . VAL A 1 105 ? -7.672 4.740 -1.123 1.00 94.44 105 VAL A CA 1
ATOM 839 C C . VAL A 1 105 ? -8.271 6.034 -0.603 1.00 94.44 105 VAL A C 1
ATOM 841 O O . VAL A 1 105 ? -7.567 6.859 -0.016 1.00 94.44 105 VAL A O 1
ATOM 844 N N . LYS A 1 106 ? -9.590 6.166 -0.743 1.00 93.19 106 LYS A N 1
ATOM 845 C CA . LYS A 1 106 ? -10.361 7.270 -0.174 1.00 93.19 106 LYS A CA 1
ATOM 846 C C . LYS A 1 106 ? -11.013 6.806 1.121 1.00 93.19 106 LYS A C 1
ATOM 848 O O . LYS A 1 106 ? -11.842 5.902 1.101 1.00 93.19 106 LYS A O 1
ATOM 853 N N . VAL A 1 107 ? -10.672 7.446 2.239 1.00 92.62 107 VAL A N 1
ATOM 854 C CA . VAL A 1 107 ? -11.316 7.207 3.540 1.00 92.62 107 VAL A CA 1
ATOM 855 C C . VAL A 1 107 ? -12.185 8.407 3.886 1.00 92.62 107 VAL A C 1
ATOM 857 O O . VAL A 1 107 ? -11.706 9.537 3.953 1.00 92.62 107 VAL A O 1
ATOM 860 N N . GLY A 1 108 ? -13.470 8.163 4.112 1.00 92.81 108 GLY A N 1
ATOM 861 C CA . GLY A 1 108 ? -14.443 9.189 4.453 1.00 92.81 108 GLY A CA 1
ATOM 862 C C . GLY A 1 108 ? -15.472 8.716 5.470 1.00 92.81 108 GLY A C 1
ATOM 863 O O . GLY A 1 108 ? -15.340 7.671 6.112 1.00 92.81 108 GLY A O 1
ATOM 864 N N . SER A 1 109 ? -16.527 9.511 5.606 1.00 90.00 109 SER A N 1
ATOM 865 C CA . SER A 1 109 ? -17.707 9.183 6.401 1.00 90.00 109 SER A CA 1
ATOM 866 C C . SER A 1 109 ? -18.954 9.253 5.523 1.00 90.00 109 SER A C 1
ATOM 868 O O . SER A 1 109 ? -18.894 9.720 4.388 1.00 90.00 109 SER A O 1
ATOM 870 N N . LYS A 1 110 ? -20.106 8.851 6.062 1.00 87.31 110 LYS A N 1
ATOM 871 C CA . LYS A 1 110 ? -21.401 9.041 5.383 1.00 87.31 110 LYS A CA 1
ATOM 872 C C . LYS A 1 110 ? -21.797 10.514 5.224 1.00 87.31 110 LYS A C 1
ATOM 874 O O . LYS A 1 110 ? -22.716 10.819 4.472 1.00 87.31 110 LYS A O 1
ATOM 879 N N . ILE A 1 111 ? -21.134 11.412 5.949 1.00 87.81 111 ILE A N 1
ATOM 880 C CA . ILE A 1 111 ? -21.308 12.856 5.830 1.00 87.81 111 ILE A CA 1
ATOM 881 C C . ILE A 1 111 ? -20.235 13.377 4.876 1.00 87.81 111 ILE A C 1
ATOM 883 O O . ILE A 1 111 ? -19.037 13.188 5.104 1.00 87.81 111 ILE A O 1
ATOM 887 N N . ASN A 1 112 ? -20.675 14.047 3.814 1.00 83.81 112 ASN A N 1
ATOM 888 C CA . ASN A 1 112 ? -19.776 14.652 2.840 1.00 83.81 112 ASN A CA 1
ATOM 889 C C . ASN A 1 112 ? -18.995 15.814 3.469 1.00 83.81 112 ASN A C 1
ATOM 891 O O . ASN A 1 112 ? -19.567 16.670 4.141 1.00 83.81 112 ASN A O 1
ATOM 895 N N . SER A 1 113 ? -17.689 15.855 3.210 1.00 84.94 113 SER A N 1
ATOM 896 C CA . SER A 1 113 ? -16.791 16.940 3.616 1.00 84.94 113 SER A CA 1
ATOM 897 C C . SER A 1 113 ? -16.330 17.721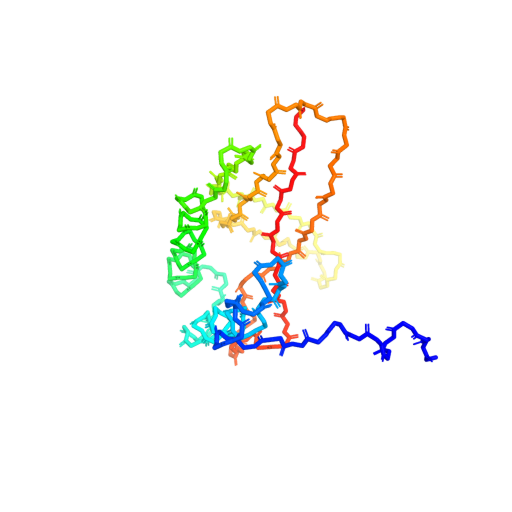 2.393 1.00 84.94 113 SER A C 1
ATOM 899 O O . SER A 1 113 ? -16.122 17.144 1.321 1.00 84.94 113 SER A O 1
ATOM 901 N N . SER A 1 114 ? -16.121 19.031 2.564 1.00 88.81 114 SER A N 1
ATOM 902 C CA . SER A 1 114 ? -15.487 19.846 1.534 1.00 88.81 114 SER A CA 1
ATOM 903 C C . SER A 1 114 ? -13.956 19.800 1.523 1.00 88.81 114 SER A C 1
ATOM 905 O O . SER A 1 114 ? -13.308 20.380 0.654 1.00 88.81 114 SER A O 1
ATOM 907 N N . HIS A 1 115 ? -13.369 19.113 2.492 1.00 88.31 115 HIS A N 1
ATOM 908 C CA . HIS A 1 115 ? -11.934 19.108 2.718 1.00 88.31 115 HIS A CA 1
ATOM 909 C C . HIS A 1 115 ? -11.407 17.681 2.729 1.00 88.31 115 HIS A C 1
ATOM 911 O O . HIS A 1 115 ? -12.041 16.779 3.285 1.00 88.31 115 HIS A O 1
ATOM 917 N N . SER A 1 116 ? -10.229 17.511 2.141 1.00 87.69 116 SER A N 1
ATOM 918 C CA . SER A 1 116 ? -9.484 16.261 2.066 1.00 87.69 116 SER A CA 1
ATOM 919 C C . SER A 1 116 ? -8.011 16.520 2.366 1.00 87.69 116 SER A C 1
ATOM 921 O O . SER A 1 116 ? -7.487 17.592 2.068 1.00 87.69 116 SER A O 1
ATOM 923 N N . VAL A 1 117 ? -7.344 15.521 2.940 1.00 90.62 117 VAL A N 1
ATOM 924 C CA . VAL A 1 117 ? -5.889 15.509 3.114 1.00 90.62 117 VAL A CA 1
ATOM 925 C C . VAL A 1 117 ? -5.329 14.400 2.236 1.00 90.62 117 VAL A C 1
ATOM 927 O O . VAL A 1 117 ? -5.774 13.260 2.331 1.00 90.62 117 VAL A O 1
ATOM 930 N N . LEU A 1 118 ? -4.368 14.745 1.381 1.00 86.19 118 LEU A N 1
ATOM 931 C CA . LEU A 1 118 ? -3.656 13.800 0.527 1.00 86.19 118 LEU A CA 1
ATOM 932 C C . LEU A 1 118 ? -2.343 13.396 1.204 1.00 86.19 118 LEU A C 1
ATOM 934 O O . LEU A 1 118 ? -1.566 14.265 1.595 1.00 86.19 118 LEU A O 1
ATOM 938 N N . ILE A 1 119 ? -2.089 12.093 1.316 1.00 85.81 119 ILE A N 1
ATOM 939 C CA . ILE A 1 119 ? -0.824 11.551 1.826 1.00 85.81 119 ILE A CA 1
ATOM 940 C C . ILE A 1 119 ? -0.288 10.602 0.753 1.00 85.81 119 ILE A C 1
ATOM 942 O O . ILE A 1 119 ? -0.999 9.687 0.364 1.00 85.81 119 ILE A O 1
ATOM 946 N N . ASN A 1 120 ? 0.923 10.802 0.230 1.00 83.69 120 ASN A N 1
ATOM 947 C CA . ASN A 1 120 ? 1.434 10.008 -0.894 1.00 83.69 120 ASN A CA 1
ATOM 948 C C . ASN A 1 120 ? 2.843 9.426 -0.675 1.00 83.69 120 ASN A C 1
ATOM 950 O O . ASN A 1 120 ? 3.644 9.952 0.096 1.00 83.69 120 ASN A O 1
ATOM 954 N N . CYS A 1 121 ? 3.131 8.336 -1.391 1.00 84.62 121 CYS A N 1
ATOM 955 C CA . CYS A 1 121 ? 4.429 7.686 -1.508 1.00 84.62 121 CYS A CA 1
ATOM 956 C C . CYS A 1 121 ? 4.570 7.019 -2.885 1.00 84.62 121 CYS A C 1
ATOM 958 O O . CYS A 1 121 ? 3.754 7.168 -3.790 1.00 84.62 121 CYS A O 1
ATOM 960 N N . HIS A 1 122 ? 5.624 6.239 -3.032 1.00 87.94 122 HIS A N 1
ATOM 961 C CA . HIS A 1 122 ? 5.815 5.267 -4.090 1.00 87.94 122 HIS A CA 1
ATOM 962 C C . HIS A 1 122 ? 6.091 3.862 -3.496 1.00 87.94 122 HIS A C 1
ATOM 964 O O . HIS A 1 122 ? 6.638 3.750 -2.397 1.00 87.94 122 HIS A O 1
ATOM 970 N N . PHE A 1 123 ? 5.631 2.782 -4.130 1.00 89.56 123 PHE A N 1
ATOM 971 C CA . PHE A 1 123 ? 5.865 1.403 -3.647 1.00 89.56 123 PHE A CA 1
ATOM 972 C C . PHE A 1 123 ? 6.897 0.644 -4.489 1.00 89.56 123 PHE A C 1
ATOM 974 O O . PHE A 1 123 ? 7.414 -0.393 -4.051 1.00 89.56 123 PHE A O 1
ATOM 981 N N . ASP A 1 124 ? 7.207 1.176 -5.667 1.00 88.06 124 ASP A N 1
ATOM 982 C CA . ASP A 1 124 ? 8.287 0.740 -6.533 1.00 88.06 124 ASP A CA 1
ATOM 983 C C . ASP A 1 124 ? 9.648 1.040 -5.895 1.00 88.06 124 ASP A C 1
ATOM 985 O O . ASP A 1 124 ? 9.785 1.805 -4.933 1.00 88.06 124 ASP A O 1
ATOM 989 N N . SER A 1 125 ? 10.683 0.401 -6.421 1.00 86.38 125 SER A N 1
ATOM 990 C CA . SER A 1 125 ? 12.052 0.621 -5.982 1.00 86.38 125 SER A CA 1
ATOM 991 C C . SER A 1 125 ? 12.974 0.878 -7.159 1.00 86.38 125 SER A C 1
ATOM 993 O O . SER A 1 125 ? 12.797 0.346 -8.257 1.00 86.38 125 SER A O 1
ATOM 995 N N . VAL A 1 126 ? 14.050 1.611 -6.886 1.00 81.88 126 VAL A N 1
ATOM 996 C CA . VAL A 1 126 ? 15.180 1.689 -7.810 1.00 81.88 126 VAL A CA 1
ATOM 997 C C . VAL A 1 126 ? 15.777 0.300 -8.060 1.00 81.88 126 VAL A C 1
ATOM 999 O O . VAL A 1 126 ? 15.596 -0.630 -7.260 1.00 81.88 126 VAL A O 1
ATOM 1002 N N . VAL A 1 127 ? 16.490 0.177 -9.178 1.00 76.12 127 VAL A N 1
ATOM 1003 C CA . VAL A 1 127 ? 17.208 -1.042 -9.573 1.00 76.12 127 VAL A CA 1
ATOM 1004 C C . VAL A 1 127 ? 18.134 -1.495 -8.436 1.00 76.12 127 VAL A C 1
ATOM 1006 O O . VAL A 1 127 ? 18.727 -0.668 -7.742 1.00 76.12 127 VAL A O 1
ATOM 1009 N N . ASP A 1 128 ? 18.201 -2.808 -8.209 1.00 71.50 128 ASP A N 1
ATOM 1010 C CA . ASP A 1 128 ? 19.038 -3.467 -7.194 1.00 71.50 128 ASP A CA 1
ATOM 1011 C C . ASP A 1 128 ? 18.825 -3.028 -5.732 1.00 71.50 128 ASP A C 1
ATOM 1013 O O . ASP A 1 128 ? 19.624 -3.347 -4.849 1.00 71.50 128 ASP A O 1
ATOM 1017 N N . SER A 1 129 ? 17.707 -2.362 -5.422 1.00 69.50 129 SER A N 1
ATOM 1018 C CA . SER A 1 129 ? 17.349 -1.987 -4.052 1.00 69.50 129 SER A CA 1
ATOM 1019 C C . SER A 1 129 ? 16.044 -2.644 -3.606 1.00 69.50 129 SER A C 1
ATOM 1021 O O . SER A 1 129 ? 15.048 -2.573 -4.317 1.00 69.50 129 SER A O 1
ATOM 1023 N N . PRO A 1 130 ? 15.967 -3.207 -2.385 1.00 61.41 130 PRO A N 1
ATOM 1024 C CA . PRO A 1 130 ? 14.703 -3.696 -1.833 1.00 61.41 130 PRO A CA 1
ATOM 1025 C C . PRO A 1 130 ? 13.740 -2.565 -1.405 1.00 61.41 130 PRO A C 1
ATOM 1027 O O . PRO A 1 130 ? 12.604 -2.847 -1.012 1.00 61.41 130 PRO A O 1
ATOM 1030 N N . GLY A 1 131 ? 14.179 -1.295 -1.428 1.00 59.12 131 GLY A N 1
ATOM 1031 C CA . GLY A 1 131 ? 13.348 -0.126 -1.095 1.00 59.12 131 GLY A CA 1
ATOM 1032 C C . GLY A 1 131 ? 13.107 0.108 0.404 1.00 59.12 131 GLY A C 1
ATOM 1033 O O . GLY A 1 131 ? 12.250 0.893 0.776 1.00 59.12 131 GLY A O 1
ATOM 1034 N N . LYS A 1 132 ? 13.864 -0.537 1.305 1.00 52.34 132 LYS A N 1
ATOM 1035 C CA . LYS A 1 132 ? 13.612 -0.503 2.768 1.00 52.34 132 LYS A CA 1
ATOM 1036 C C . LYS A 1 132 ? 13.695 0.884 3.433 1.00 52.34 132 LYS A C 1
ATOM 1038 O O . LYS A 1 132 ? 13.213 1.030 4.549 1.00 52.34 132 LYS A O 1
ATOM 1043 N N . LYS A 1 133 ? 14.357 1.862 2.802 1.00 45.66 133 LYS A N 1
ATOM 1044 C CA . LYS A 1 133 ? 14.576 3.223 3.340 1.00 45.66 133 LYS A CA 1
ATOM 1045 C C . LYS A 1 133 ? 13.964 4.333 2.483 1.00 45.66 133 LYS A C 1
ATOM 1047 O O . LYS A 1 133 ? 13.944 5.477 2.918 1.00 45.66 133 LYS A O 1
ATOM 1052 N N . ILE A 1 134 ? 13.521 4.013 1.270 1.00 42.38 134 ILE A N 1
ATOM 1053 C CA . ILE A 1 134 ? 13.072 4.992 0.283 1.00 42.38 134 ILE A CA 1
ATOM 1054 C C . ILE A 1 134 ? 11.667 4.556 -0.112 1.00 42.38 134 ILE A C 1
ATOM 1056 O O . ILE A 1 134 ? 11.495 3.676 -0.948 1.00 42.38 134 ILE A O 1
ATOM 1060 N N . SER A 1 135 ? 10.725 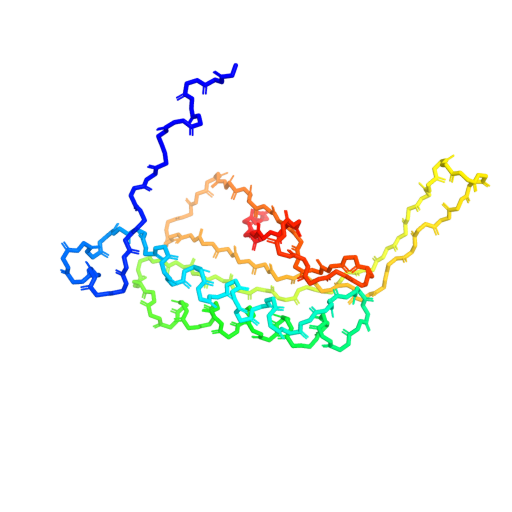5.184 0.596 1.00 48.22 135 SER A N 1
ATOM 1061 C CA . SER A 1 135 ? 9.289 5.276 0.351 1.00 48.22 135 SER A CA 1
ATOM 1062 C C . SER A 1 135 ? 8.338 4.163 0.800 1.00 48.22 135 SER A C 1
ATOM 1064 O O . SER A 1 135 ? 8.432 2.998 0.423 1.00 48.22 135 SER A O 1
ATOM 1066 N N . LEU A 1 136 ? 7.346 4.609 1.577 1.00 43.50 136 LEU A N 1
ATOM 1067 C CA . LEU A 1 136 ? 6.088 3.941 1.900 1.00 43.50 136 LEU A CA 1
ATOM 1068 C C . LEU A 1 136 ? 5.040 5.025 2.266 1.00 43.50 136 LEU A C 1
ATOM 1070 O O . LEU A 1 136 ? 5.450 6.067 2.769 1.00 43.50 136 LEU A O 1
ATOM 1074 N N . PHE A 1 137 ? 3.738 4.753 2.042 1.00 37.31 137 PHE A N 1
ATOM 1075 C CA . PHE A 1 137 ? 2.497 5.578 2.174 1.00 37.31 137 PHE A CA 1
ATOM 1076 C C . PHE A 1 137 ? 1.842 6.314 0.978 1.00 37.31 137 PHE A C 1
ATOM 1078 O O . PHE A 1 137 ? 1.843 7.535 0.980 1.00 37.31 137 PHE A O 1
ATOM 1085 N N . THR A 1 138 ? 1.128 5.639 0.060 1.00 30.94 138 THR A N 1
ATOM 1086 C CA . THR A 1 138 ? 0.128 6.316 -0.802 1.00 30.94 138 THR A CA 1
ATOM 1087 C C . THR A 1 138 ? -1.285 6.073 -0.311 1.00 30.94 138 THR A C 1
ATOM 1089 O O . THR A 1 138 ? -1.817 4.980 -0.448 1.00 30.94 138 THR A O 1
ATOM 1092 N N . PHE A 1 139 ? -1.883 7.130 0.237 1.00 31.03 139 PHE A N 1
ATOM 1093 C CA . PHE A 1 139 ? -3.303 7.337 0.507 1.00 31.03 139 PHE A CA 1
ATOM 1094 C C . PHE A 1 139 ? -3.815 8.501 -0.344 1.00 31.03 139 PHE A C 1
ATOM 1096 O O . PHE A 1 139 ? -3.727 9.675 0.024 1.00 31.03 139 PHE A O 1
ATOM 1103 N N . PHE A 1 140 ? -4.389 8.178 -1.495 1.00 28.23 140 PHE A N 1
ATOM 1104 C CA . PHE A 1 140 ? -4.979 9.182 -2.365 1.00 28.23 140 PHE A CA 1
ATOM 1105 C C . PHE A 1 140 ? -6.408 9.533 -1.908 1.00 28.23 140 PHE A C 1
ATOM 1107 O O . PHE A 1 140 ? -7.354 8.814 -2.216 1.00 28.23 140 PHE A O 1
ATOM 1114 N N . ILE A 1 141 ? -6.588 10.652 -1.193 1.00 30.03 141 ILE A N 1
ATOM 1115 C CA . ILE A 1 141 ? -7.917 11.265 -1.026 1.00 30.03 141 ILE A CA 1
ATOM 1116 C C . ILE A 1 141 ? -8.100 12.301 -2.137 1.00 30.03 141 ILE A C 1
ATOM 1118 O O . ILE A 1 141 ? -7.735 13.468 -1.983 1.00 30.03 141 ILE A O 1
ATOM 1122 N N . ALA A 1 142 ? -8.671 11.866 -3.260 1.00 25.70 142 ALA A N 1
ATOM 1123 C CA . ALA A 1 142 ? -9.174 12.776 -4.280 1.00 25.70 142 ALA A CA 1
ATOM 1124 C C . ALA A 1 142 ? -10.603 13.219 -3.939 1.00 25.70 142 ALA A C 1
ATOM 1126 O O . ALA A 1 142 ? -11.482 12.406 -3.638 1.00 25.70 142 ALA A O 1
ATOM 1127 N N . ARG A 1 143 ? -10.821 14.531 -4.024 1.00 25.88 143 ARG A N 1
ATOM 1128 C CA . ARG A 1 143 ? -12.127 15.119 -4.308 1.00 25.88 143 ARG A CA 1
ATOM 1129 C C . ARG A 1 143 ? -12.280 15.198 -5.827 1.00 25.88 143 ARG A C 1
ATOM 1131 O O . ARG A 1 143 ? -11.362 15.682 -6.485 1.00 25.88 143 ARG A O 1
ATOM 1138 N N . TYR A 1 144 ? -13.426 14.761 -6.340 1.00 35.59 144 TYR A N 1
ATOM 1139 C CA . TYR A 1 144 ? -14.023 15.401 -7.512 1.00 35.59 144 TYR A CA 1
ATOM 1140 C C . TYR A 1 144 ? -14.921 16.537 -7.018 1.00 35.59 144 TYR A C 1
ATOM 1142 O O . TYR A 1 144 ? -15.548 16.355 -5.942 1.00 35.59 144 TYR A O 1
#

Sequence (144 aa):
MDFIEKQLPAGFKLEEETKYPDRFIAERAYNILKNLTKIGPRTAGSYQNEVLAVNLLKDEIENIIKNANRNHVIELDIQKASGAFSLEFLDGMTNVYQDVQNVVVKVGSKINSSHSVLINCHFDSVVDSPGKKISLFTFFIARY

pLDDT: mean 81.84, std 17.79, range [25.7, 97.25]

Organism: NCBI:txid1586634

Secondary structure (DSSP, 8-state):
--GGGG-PPP-B-GGGTTTSTTS-BHHHHHHHHHHHHHT----TTSHIIIIIIHHHHHHHHHHHHHHS-TTEEEEEEEEEEEEEEE-SSTTTPEEEEEEEEEEEEEEEESS--S----B-------TT---TTS----B-----